Protein AF-A0A158L0B0-F1 (afdb_monomer_lite)

pLDDT: mean 86.24, std 10.77, range [39.31, 94.44]

Organism: NCBI:txid1777135

Radius of gyration: 12.18 Å; chains: 1; bounding box: 24×28×36 Å

Secondary structure (DSSP, 8-state):
-----HHHHHHHHHHHHHSTTSS-HHHHHHHHHHHHHHHHHHH---HHHHHHHHHHHHHHHTT-HHHHHHHHHHHHHHHHHH-

Structure (mmCIF, N/CA/C/O backbone):
data_AF-A0A158L0B0-F1
#
_entry.id   AF-A0A158L0B0-F1
#
loop_
_atom_site.group_PDB
_atom_site.id
_atom_site.type_symbol
_atom_site.label_atom_id
_atom_site.label_alt_id
_atom_site.label_comp_id
_atom_site.label_asym_id
_atom_site.label_entity_id
_atom_site.label_seq_id
_atom_site.pdbx_PDB_ins_code
_atom_site.Cartn_x
_atom_site.Cartn_y
_atom_site.Cartn_z
_atom_site.occupancy
_atom_site.B_iso_or_equiv
_atom_site.auth_seq_id
_atom_site.auth_comp_id
_atom_site.auth_asym_id
_atom_site.auth_atom_id
_atom_site.pdbx_PDB_model_num
ATOM 1 N N . MET A 1 1 ? 11.641 -18.505 -8.935 1.00 39.31 1 MET A N 1
ATOM 2 C CA . MET A 1 1 ? 11.671 -17.138 -8.378 1.00 39.31 1 MET A CA 1
ATOM 3 C C . MET A 1 1 ? 10.222 -16.754 -8.132 1.00 39.31 1 MET A C 1
ATOM 5 O O . MET A 1 1 ? 9.482 -16.633 -9.095 1.00 39.31 1 MET A O 1
ATOM 9 N N . PHE A 1 2 ? 9.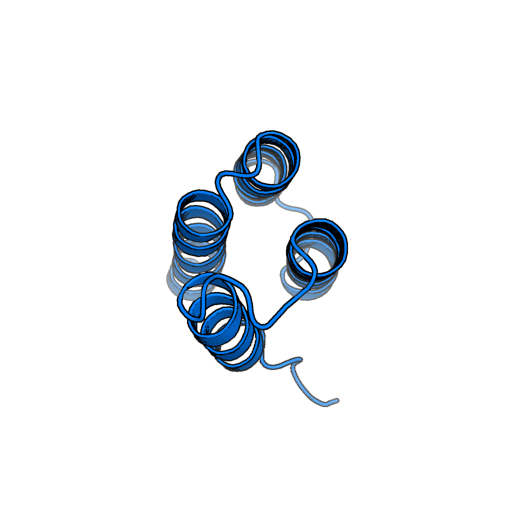767 -16.752 -6.876 1.00 45.16 2 PHE A N 1
ATOM 10 C CA . PHE A 1 2 ? 8.376 -16.411 -6.567 1.00 45.16 2 PHE A CA 1
ATOM 11 C C . PHE A 1 2 ? 8.213 -14.904 -6.769 1.00 45.16 2 PHE A C 1
ATOM 13 O O . PHE A 1 2 ? 8.805 -14.131 -6.016 1.00 45.16 2 PHE A O 1
ATOM 20 N N . ALA A 1 3 ? 7.465 -14.497 -7.797 1.00 58.62 3 ALA A N 1
ATOM 21 C CA . ALA A 1 3 ? 6.949 -13.136 -7.878 1.00 58.62 3 ALA A CA 1
ATOM 22 C C . ALA A 1 3 ? 6.253 -12.848 -6.544 1.00 58.62 3 ALA A C 1
ATOM 24 O O . ALA A 1 3 ? 5.456 -13.660 -6.066 1.00 58.62 3 ALA A O 1
ATOM 25 N N . TYR A 1 4 ? 6.648 -11.777 -5.868 1.00 69.88 4 TYR A N 1
ATOM 26 C CA . TYR A 1 4 ? 6.054 -11.473 -4.579 1.00 69.88 4 TYR A CA 1
ATOM 27 C C . TYR A 1 4 ? 4.648 -10.964 -4.874 1.00 69.88 4 TYR A C 1
ATOM 29 O O . TYR A 1 4 ? 4.477 -10.030 -5.648 1.00 69.88 4 TYR A O 1
ATOM 37 N N . ASP A 1 5 ? 3.640 -11.621 -4.308 1.00 86.06 5 ASP A N 1
ATOM 38 C CA . ASP A 1 5 ? 2.240 -11.291 -4.565 1.00 86.06 5 ASP A CA 1
ATOM 39 C C . ASP A 1 5 ? 1.875 -9.951 -3.902 1.00 86.06 5 ASP A C 1
ATOM 41 O O . ASP A 1 5 ? 1.390 -9.888 -2.766 1.00 86.06 5 ASP A O 1
ATOM 45 N N . LEU A 1 6 ? 2.191 -8.858 -4.603 1.00 86.44 6 LEU A N 1
ATOM 46 C CA . LEU A 1 6 ? 1.959 -7.486 -4.160 1.00 86.44 6 LEU A CA 1
ATOM 47 C C . LEU A 1 6 ? 0.461 -7.219 -3.988 1.00 86.44 6 LEU A C 1
ATOM 49 O O . LEU A 1 6 ? 0.054 -6.648 -2.973 1.00 86.44 6 LEU A O 1
ATOM 53 N N . ARG A 1 7 ? -0.361 -7.697 -4.932 1.00 85.88 7 ARG A N 1
ATOM 54 C CA . ARG A 1 7 ? -1.821 -7.537 -4.913 1.00 85.88 7 ARG A CA 1
ATOM 55 C C . ARG A 1 7 ? -2.448 -8.283 -3.735 1.00 85.88 7 ARG A C 1
ATOM 57 O O . ARG A 1 7 ? -3.215 -7.688 -2.977 1.00 85.88 7 ARG A O 1
ATOM 64 N N . GLY A 1 8 ? -2.082 -9.547 -3.517 1.00 88.81 8 GLY A N 1
ATOM 65 C CA . GLY A 1 8 ? -2.583 -10.327 -2.384 1.00 88.81 8 GLY A CA 1
ATOM 66 C C . GLY A 1 8 ? -2.199 -9.717 -1.036 1.00 88.81 8 GLY A C 1
ATOM 67 O O . GLY A 1 8 ? -3.029 -9.628 -0.129 1.00 88.81 8 GLY A O 1
ATOM 68 N N . ARG A 1 9 ? -0.969 -9.205 -0.898 1.00 90.62 9 ARG A N 1
ATOM 69 C CA . ARG A 1 9 ? -0.548 -8.520 0.337 1.00 90.62 9 ARG A CA 1
ATOM 70 C C . ARG A 1 9 ? -1.246 -7.180 0.546 1.00 90.62 9 ARG A C 1
ATOM 72 O O . ARG A 1 9 ? -1.633 -6.899 1.679 1.00 90.62 9 ARG A O 1
ATOM 79 N N . SER A 1 10 ? -1.453 -6.392 -0.508 1.00 91.81 10 SER A N 1
ATOM 80 C CA . SER A 1 10 ? -2.237 -5.153 -0.425 1.00 91.81 10 SER A CA 1
ATOM 81 C C . SER A 1 10 ? -3.669 -5.431 0.049 1.00 91.81 10 SER A C 1
ATOM 83 O O . SER A 1 10 ? -4.153 -4.793 0.987 1.00 91.81 10 SER A O 1
ATOM 85 N N . ALA A 1 11 ? -4.317 -6.473 -0.487 1.00 91.12 11 ALA A N 1
ATOM 86 C CA . ALA A 1 11 ? -5.656 -6.888 -0.067 1.00 91.12 11 ALA A CA 1
ATOM 87 C C . ALA A 1 11 ? -5.721 -7.279 1.423 1.00 91.12 11 ALA A C 1
ATOM 89 O O . ALA A 1 11 ? -6.623 -6.839 2.140 1.00 91.12 11 ALA A O 1
ATOM 90 N N . VAL A 1 12 ? -4.734 -8.037 1.919 1.00 92.31 12 VAL A N 1
ATOM 91 C CA . VAL A 1 12 ? -4.633 -8.390 3.348 1.00 92.31 12 VAL A CA 1
ATOM 92 C C . VAL A 1 12 ? -4.466 -7.142 4.217 1.00 92.31 12 VAL A C 1
ATOM 94 O O . VAL A 1 12 ? -5.105 -7.028 5.265 1.00 92.31 12 VAL A O 1
ATOM 97 N N . LEU A 1 13 ? -3.629 -6.187 3.802 1.00 92.38 13 LEU A N 1
ATOM 98 C CA . LEU A 1 13 ? -3.450 -4.935 4.538 1.00 92.38 13 LEU A CA 1
ATOM 99 C C . LEU A 1 13 ? -4.717 -4.078 4.527 1.00 92.38 13 LEU A C 1
ATOM 101 O O . LEU A 1 13 ? -5.044 -3.499 5.562 1.00 92.38 13 LEU A O 1
ATOM 105 N N . ARG A 1 14 ? -5.476 -4.060 3.424 1.00 92.88 14 ARG A N 1
ATOM 106 C CA . ARG A 1 14 ? -6.772 -3.368 3.354 1.00 92.88 14 ARG A CA 1
ATOM 107 C C . ARG A 1 14 ? -7.774 -3.980 4.323 1.00 92.88 14 ARG A C 1
ATOM 109 O O . ARG A 1 14 ? -8.405 -3.243 5.076 1.00 92.88 14 ARG A O 1
ATOM 116 N N . GLN A 1 15 ? -7.867 -5.309 4.373 1.00 91.25 15 GLN A N 1
ATOM 117 C CA . GLN A 1 15 ? -8.743 -5.993 5.324 1.00 91.25 15 GLN A CA 1
ATOM 118 C C . GLN A 1 15 ? -8.389 -5.620 6.771 1.00 91.25 15 GLN A C 1
ATOM 120 O O . GLN A 1 15 ? -9.269 -5.271 7.557 1.00 91.25 15 GLN A O 1
ATOM 125 N N . ARG A 1 16 ? -7.097 -5.611 7.117 1.00 90.56 16 ARG A N 1
ATOM 126 C CA . ARG A 1 16 ? -6.641 -5.226 8.461 1.00 90.56 16 ARG A CA 1
ATOM 127 C C . ARG A 1 16 ? -6.876 -3.749 8.773 1.00 90.56 16 ARG A C 1
ATOM 129 O O . ARG A 1 16 ? -7.247 -3.434 9.896 1.00 90.56 16 ARG A O 1
ATOM 136 N N . ALA A 1 17 ? -6.674 -2.861 7.801 1.00 88.31 17 ALA A N 1
ATOM 137 C CA . ALA A 1 17 ? -6.953 -1.436 7.951 1.00 88.31 17 ALA A CA 1
ATOM 138 C C . ALA A 1 17 ? -8.455 -1.161 8.138 1.00 88.31 17 ALA A C 1
ATOM 140 O O . ALA A 1 17 ? -8.804 -0.251 8.877 1.00 88.31 17 ALA A O 1
ATOM 141 N N . SER A 1 18 ? -9.329 -1.968 7.523 1.00 87.19 18 SER A N 1
ATOM 142 C CA . SER A 1 18 ? -10.787 -1.879 7.698 1.00 87.19 18 SER A CA 1
ATOM 143 C C . SER A 1 18 ? -11.304 -2.492 9.006 1.00 87.19 18 SER A C 1
ATOM 145 O O . SER A 1 18 ? -12.379 -2.130 9.473 1.00 87.19 18 SER A O 1
ATOM 147 N N . ALA A 1 19 ? -10.545 -3.404 9.621 1.00 85.56 19 ALA A N 1
ATOM 148 C CA . ALA A 1 19 ? -10.871 -4.022 10.907 1.00 85.56 19 ALA A CA 1
ATOM 149 C C . ALA A 1 19 ? -10.445 -3.116 12.081 1.00 85.56 19 ALA A C 1
ATOM 151 O O . ALA A 1 19 ? -9.655 -3.521 12.943 1.00 85.56 19 ALA A O 1
ATOM 152 N N . GLU A 1 20 ? -10.925 -1.866 12.071 1.00 65.12 20 GLU A N 1
ATOM 153 C CA . GLU A 1 20 ? -10.557 -0.818 13.029 1.00 65.12 20 GLU A CA 1
ATOM 154 C C . GLU A 1 20 ? -10.597 -1.328 14.483 1.00 65.12 20 GLU A C 1
ATOM 156 O O . GLU A 1 20 ? -11.554 -1.962 14.925 1.00 65.12 20 GLU A O 1
ATOM 161 N N . GLY A 1 21 ? -9.515 -1.083 15.230 1.00 68.69 21 GLY A N 1
ATOM 162 C CA . GLY A 1 21 ? -9.373 -1.481 16.637 1.00 68.69 21 GLY A CA 1
ATOM 163 C C . GLY A 1 21 ? -8.762 -2.867 16.890 1.00 68.69 21 GLY A C 1
ATOM 164 O O . GLY A 1 21 ? -8.312 -3.116 18.005 1.00 68.69 21 GLY A O 1
ATOM 165 N N . GLN A 1 22 ? -8.664 -3.748 15.886 1.00 75.12 22 GLN A N 1
ATOM 166 C CA . GLN A 1 22 ? -8.062 -5.085 16.058 1.00 75.12 22 GLN A CA 1
ATOM 167 C C . GLN A 1 22 ? -6.547 -5.115 15.808 1.00 75.12 22 GLN A C 1
ATOM 169 O O . GLN A 1 22 ? -5.849 -6.021 16.267 1.00 75.12 22 GLN A O 1
ATOM 174 N N . PHE A 1 23 ? -6.019 -4.117 15.096 1.00 79.19 23 PHE A N 1
ATOM 175 C CA . PHE A 1 23 ? -4.616 -4.058 14.692 1.00 79.19 23 PHE A CA 1
ATOM 176 C C . PHE A 1 23 ? -3.971 -2.733 15.095 1.00 79.19 23 PHE A C 1
ATOM 178 O O . PHE A 1 23 ? -4.585 -1.668 15.040 1.00 79.19 23 PHE A O 1
ATOM 185 N N . SER A 1 24 ? -2.690 -2.789 15.470 1.00 87.31 24 SER A N 1
ATOM 186 C CA . SER A 1 24 ? -1.906 -1.584 15.742 1.00 87.31 24 SER A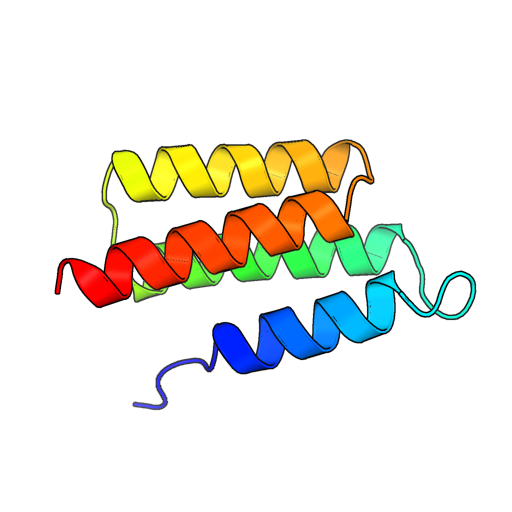 CA 1
ATOM 187 C C . SER A 1 24 ? -1.740 -0.766 14.461 1.00 87.31 24 SER A C 1
ATOM 189 O O . SER A 1 24 ? -1.096 -1.216 13.511 1.0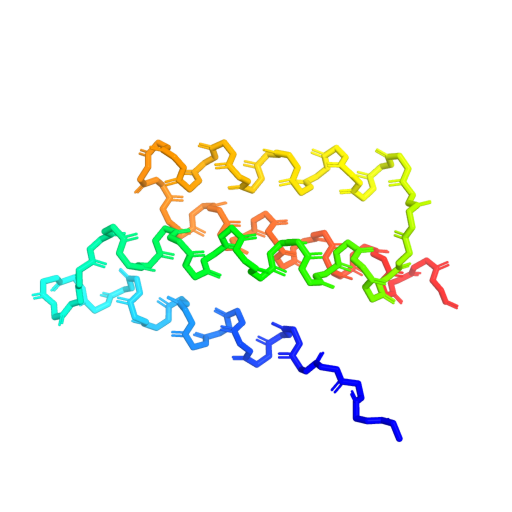0 87.31 24 SER A O 1
ATOM 191 N N . VAL A 1 25 ? -2.272 0.460 14.464 1.00 87.06 25 VAL A N 1
ATOM 192 C CA . VAL A 1 25 ? -2.158 1.430 13.359 1.00 87.06 25 VAL A CA 1
ATOM 193 C C . VAL A 1 25 ? -0.700 1.629 12.943 1.00 87.06 25 VAL A C 1
ATOM 195 O O . VAL A 1 25 ? -0.394 1.658 11.755 1.00 87.06 25 VAL A O 1
ATOM 198 N N . ARG A 1 26 ? 0.216 1.693 13.918 1.00 88.56 26 ARG A N 1
ATOM 199 C 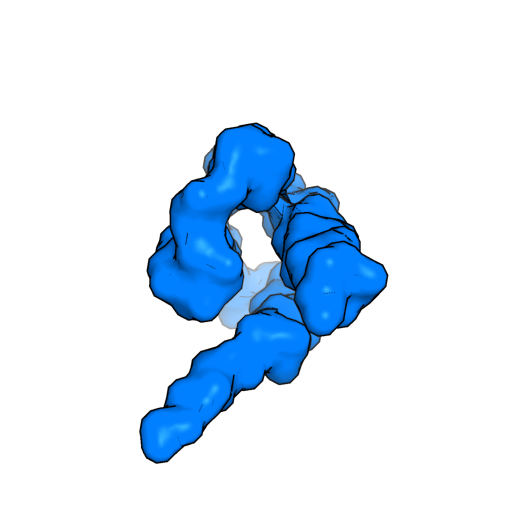CA . ARG A 1 26 ? 1.655 1.835 13.660 1.00 88.56 26 ARG A CA 1
ATOM 200 C C . ARG A 1 26 ? 2.214 0.648 12.876 1.00 88.56 26 ARG A C 1
ATOM 202 O O . ARG A 1 26 ? 2.987 0.838 11.946 1.00 88.56 26 ARG A O 1
ATOM 209 N N . ARG A 1 27 ? 1.799 -0.570 13.226 1.00 90.81 27 ARG A N 1
ATOM 210 C CA . ARG A 1 27 ? 2.254 -1.779 12.533 1.00 90.81 27 ARG A CA 1
ATOM 211 C C . ARG A 1 27 ? 1.718 -1.840 11.103 1.00 90.81 27 ARG A C 1
ATOM 213 O O . ARG A 1 27 ? 2.459 -2.196 10.199 1.00 90.81 27 ARG A O 1
ATOM 220 N N . LEU A 1 28 ? 0.464 -1.435 10.890 1.00 91.50 28 LEU A N 1
ATOM 221 C CA . LEU A 1 28 ? -0.110 -1.344 9.544 1.00 91.50 28 LEU A CA 1
ATOM 222 C C . LEU A 1 28 ? 0.592 -0.299 8.678 1.00 91.50 28 LEU A C 1
ATOM 224 O O . LEU A 1 28 ? 0.853 -0.557 7.509 1.00 91.50 28 LEU A O 1
ATOM 228 N N . GLN A 1 29 ? 0.941 0.853 9.250 1.00 92.88 29 GLN A N 1
ATOM 229 C CA . GLN A 1 29 ? 1.752 1.858 8.569 1.00 92.88 29 GLN A CA 1
ATOM 230 C C . GLN A 1 29 ? 3.104 1.279 8.123 1.00 92.88 29 GLN A C 1
ATOM 232 O O . GLN A 1 29 ? 3.480 1.433 6.963 1.00 92.88 29 GLN A O 1
ATOM 237 N N . GLU A 1 30 ? 3.828 0.614 9.026 1.00 93.19 30 GLU A N 1
ATOM 238 C CA . GLU A 1 30 ? 5.128 -0.001 8.726 1.00 93.19 30 GLU A CA 1
ATOM 239 C C . GLU A 1 30 ? 5.008 -1.082 7.636 1.00 93.19 30 GLU A C 1
ATOM 241 O O . GLU A 1 30 ? 5.837 -1.135 6.726 1.00 93.19 30 GLU A O 1
ATOM 246 N N . ASP A 1 31 ? 3.949 -1.897 7.679 1.00 94.19 31 ASP A N 1
ATOM 247 C CA . ASP A 1 31 ? 3.682 -2.921 6.668 1.00 94.19 31 ASP A CA 1
ATOM 248 C C . ASP A 1 31 ? 3.379 -2.311 5.283 1.00 94.19 31 ASP A C 1
ATOM 250 O O . ASP A 1 31 ? 3.865 -2.826 4.275 1.00 94.19 31 ASP A O 1
ATOM 254 N N . ILE A 1 32 ? 2.624 -1.205 5.214 1.00 94.25 32 ILE A N 1
ATOM 255 C CA . ILE A 1 32 ? 2.327 -0.495 3.954 1.00 94.25 32 ILE A CA 1
ATOM 256 C C . ILE A 1 32 ? 3.600 0.104 3.351 1.00 94.25 32 ILE A C 1
ATOM 258 O O . ILE A 1 32 ? 3.847 -0.061 2.157 1.00 94.25 32 ILE A O 1
ATOM 262 N N . VAL A 1 33 ? 4.430 0.767 4.165 1.00 94.19 33 VAL A N 1
ATOM 263 C CA . VAL A 1 33 ? 5.707 1.342 3.706 1.00 94.19 33 VAL A CA 1
ATOM 264 C C . VAL A 1 33 ? 6.621 0.245 3.169 1.00 94.19 33 VAL A C 1
ATOM 266 O O . VAL A 1 33 ? 7.134 0.357 2.059 1.00 94.19 33 VAL A O 1
ATOM 269 N N . ARG A 1 34 ? 6.750 -0.864 3.906 1.00 94.31 34 ARG A N 1
ATOM 270 C CA . ARG A 1 34 ? 7.545 -2.011 3.462 1.00 94.31 34 ARG A CA 1
ATOM 271 C C . ARG A 1 34 ? 7.023 -2.596 2.151 1.00 94.31 34 ARG A C 1
ATOM 273 O O . ARG A 1 34 ? 7.816 -3.024 1.317 1.00 94.31 34 ARG A O 1
ATOM 280 N N . LEU A 1 35 ? 5.704 -2.650 1.967 1.00 93.88 35 LEU A N 1
ATOM 281 C CA . LEU A 1 35 ? 5.117 -3.150 0.728 1.00 93.88 35 LEU A CA 1
ATOM 282 C C . LEU A 1 35 ? 5.429 -2.228 -0.460 1.00 93.88 35 LEU A C 1
ATOM 284 O O . LEU A 1 35 ? 5.733 -2.738 -1.535 1.00 93.88 35 LEU A O 1
ATOM 288 N N . ALA A 1 36 ? 5.428 -0.908 -0.254 1.00 92.88 36 ALA A N 1
ATOM 289 C CA . ALA A 1 36 ? 5.859 0.056 -1.263 1.00 92.88 36 ALA A CA 1
ATOM 290 C C . ALA A 1 36 ? 7.339 -0.134 -1.641 1.00 92.88 36 ALA A C 1
ATOM 292 O O . ALA A 1 36 ? 7.658 -0.199 -2.823 1.00 92.88 36 ALA A O 1
ATOM 293 N N . ASP A 1 37 ? 8.233 -0.313 -0.664 1.00 92.19 37 ASP A N 1
ATOM 294 C CA . ASP A 1 37 ? 9.663 -0.544 -0.930 1.00 92.19 37 ASP A CA 1
ATOM 295 C C . ASP A 1 37 ? 9.903 -1.842 -1.719 1.00 92.19 37 ASP A C 1
ATOM 297 O O . ASP A 1 37 ? 10.746 -1.904 -2.614 1.00 92.19 37 ASP A O 1
ATOM 301 N N . ILE A 1 38 ? 9.135 -2.893 -1.419 1.00 92.00 38 ILE A N 1
ATOM 302 C CA . ILE A 1 38 ? 9.217 -4.157 -2.157 1.00 92.00 38 ILE A CA 1
ATOM 303 C C . ILE A 1 38 ? 8.657 -3.995 -3.572 1.00 92.00 38 ILE A C 1
ATOM 305 O O . ILE A 1 38 ? 9.255 -4.525 -4.505 1.00 92.00 38 ILE A O 1
ATOM 309 N N . ALA A 1 39 ? 7.560 -3.253 -3.750 1.00 89.38 39 ALA A N 1
ATOM 310 C CA . ALA A 1 39 ? 7.026 -2.947 -5.076 1.00 89.38 39 ALA A CA 1
ATOM 311 C C . ALA A 1 39 ? 8.065 -2.212 -5.937 1.00 89.38 39 ALA A C 1
ATOM 313 O O . ALA A 1 39 ? 8.309 -2.619 -7.068 1.00 89.38 39 ALA A O 1
ATOM 314 N N . GLU A 1 40 ? 8.739 -1.205 -5.377 1.00 89.88 40 GLU A N 1
ATOM 315 C CA . GLU A 1 40 ? 9.826 -0.476 -6.044 1.00 89.88 40 GLU A CA 1
ATOM 316 C C . GLU A 1 40 ? 10.977 -1.398 -6.456 1.00 89.88 40 GLU A C 1
ATOM 318 O O . GLU A 1 40 ? 11.470 -1.341 -7.580 1.00 89.88 40 GLU A O 1
ATOM 323 N N . HIS A 1 41 ? 11.388 -2.293 -5.557 1.00 88.31 41 HIS A N 1
ATOM 324 C CA . HIS A 1 41 ? 12.470 -3.228 -5.838 1.00 88.31 41 HIS A CA 1
ATOM 325 C C . HIS A 1 41 ? 12.102 -4.255 -6.920 1.00 88.31 41 HIS A C 1
ATOM 327 O O . HIS A 1 41 ? 12.961 -4.646 -7.708 1.00 88.31 41 HIS A O 1
ATOM 333 N N . GLN A 1 42 ? 10.846 -4.711 -6.958 1.00 86.06 42 GLN A N 1
ATOM 334 C CA . GLN A 1 42 ? 10.408 -5.760 -7.884 1.00 86.06 42 GLN A CA 1
ATOM 335 C C . GLN A 1 42 ? 10.021 -5.260 -9.267 1.00 86.06 42 GLN A C 1
ATOM 337 O O . GLN A 1 42 ? 10.300 -5.941 -10.250 1.00 86.06 42 GLN A O 1
ATOM 342 N N . LEU A 1 43 ? 9.363 -4.107 -9.336 1.00 83.81 43 LEU A N 1
ATOM 343 C CA . LEU A 1 43 ? 8.921 -3.512 -10.595 1.00 83.81 43 LEU A CA 1
ATOM 344 C C . LEU A 1 43 ? 10.048 -2.714 -11.271 1.00 83.81 43 LEU A C 1
ATOM 346 O O . LEU A 1 43 ? 9.947 -2.386 -12.448 1.00 83.81 43 LEU A O 1
ATOM 350 N N . GLY A 1 44 ? 11.145 -2.465 -10.550 1.00 81.19 44 GLY A N 1
ATOM 351 C CA . GLY A 1 44 ? 12.297 -1.717 -11.034 1.00 81.19 44 GLY A CA 1
ATOM 352 C C . GLY A 1 44 ? 12.182 -0.223 -10.747 1.00 81.19 44 GLY A C 1
ATOM 353 O O . GLY A 1 44 ? 11.121 0.301 -10.409 1.00 81.19 44 GLY A O 1
ATOM 354 N N . PHE A 1 45 ? 13.309 0.480 -10.859 1.00 77.06 45 PHE A N 1
ATOM 355 C CA . PHE A 1 45 ? 13.338 1.919 -10.628 1.00 77.06 45 PHE A CA 1
ATOM 356 C C . PHE A 1 45 ? 12.839 2.668 -11.866 1.00 77.06 45 PHE A C 1
ATOM 358 O O . PHE A 1 45 ? 13.580 2.861 -12.829 1.00 77.06 45 PHE A O 1
ATOM 365 N N . ASP A 1 46 ? 11.588 3.111 -11.805 1.00 83.50 46 ASP A N 1
ATOM 366 C CA . ASP A 1 46 ? 10.992 4.066 -12.734 1.00 83.50 46 ASP A CA 1
ATOM 367 C C . ASP A 1 46 ? 10.626 5.365 -11.975 1.00 83.50 46 ASP A C 1
ATOM 369 O O . ASP A 1 46 ? 10.045 5.286 -10.888 1.00 83.50 46 ASP A O 1
ATOM 373 N N . PRO A 1 47 ? 10.949 6.572 -12.485 1.00 85.44 47 PRO A N 1
ATOM 374 C CA . PRO A 1 47 ? 10.672 7.834 -11.788 1.00 85.44 47 PRO A CA 1
ATOM 375 C C . PRO A 1 47 ? 9.187 8.083 -11.491 1.00 85.44 47 PRO A C 1
ATOM 377 O O . PRO A 1 47 ? 8.850 8.735 -10.494 1.00 85.44 47 PRO A O 1
ATOM 380 N N . MET A 1 48 ? 8.291 7.583 -12.344 1.00 87.50 48 MET A N 1
ATOM 381 C CA . MET A 1 48 ? 6.849 7.712 -12.165 1.00 87.50 48 MET A CA 1
ATOM 382 C C . MET A 1 48 ? 6.371 6.750 -11.075 1.00 87.50 48 MET A C 1
ATOM 384 O O . MET A 1 48 ? 5.655 7.172 -10.165 1.00 87.50 48 MET A O 1
ATOM 388 N N . LEU A 1 49 ? 6.840 5.498 -11.087 1.00 87.75 49 LEU A N 1
ATOM 389 C CA . LEU A 1 49 ? 6.611 4.546 -9.999 1.00 87.75 49 LEU A CA 1
ATOM 390 C C . LEU A 1 49 ? 7.148 5.079 -8.662 1.00 87.75 49 LEU A C 1
ATOM 392 O O . LEU A 1 49 ? 6.411 5.100 -7.677 1.00 87.75 49 LEU A O 1
ATOM 396 N N . HIS A 1 50 ? 8.389 5.569 -8.630 1.00 90.00 50 HIS A N 1
ATOM 397 C CA . HIS A 1 50 ? 9.007 6.146 -7.433 1.00 90.00 50 HIS A CA 1
ATOM 398 C C . HIS A 1 50 ? 8.145 7.273 -6.847 1.00 90.00 50 HIS A C 1
ATOM 400 O O . HIS A 1 50 ? 7.872 7.307 -5.644 1.00 90.00 50 HIS A O 1
ATOM 406 N N . SER A 1 51 ? 7.648 8.163 -7.712 1.00 90.81 51 SER A N 1
ATOM 407 C CA . SER A 1 51 ? 6.775 9.273 -7.321 1.00 90.81 51 SER A CA 1
ATOM 408 C C . SER A 1 51 ? 5.446 8.783 -6.736 1.00 90.81 51 SER A C 1
ATOM 410 O O . SER A 1 51 ? 5.010 9.278 -5.695 1.00 90.81 51 SER A O 1
ATOM 412 N N . HIS A 1 52 ? 4.818 7.770 -7.339 1.00 91.69 52 HIS A N 1
ATOM 413 C CA . HIS A 1 52 ? 3.600 7.169 -6.791 1.00 91.69 52 HIS A CA 1
ATOM 414 C C . HIS A 1 52 ? 3.840 6.500 -5.432 1.00 91.69 52 HIS A C 1
ATOM 416 O O . HIS A 1 52 ? 3.065 6.698 -4.493 1.00 91.69 52 HIS A O 1
ATOM 422 N N . LEU A 1 53 ? 4.938 5.758 -5.284 1.00 92.75 53 LEU A N 1
ATOM 423 C CA . LEU A 1 53 ? 5.284 5.090 -4.030 1.00 92.75 53 LEU A CA 1
ATOM 424 C C . LEU A 1 53 ? 5.673 6.090 -2.929 1.00 92.75 53 LEU A C 1
ATOM 426 O O . LEU A 1 53 ? 5.396 5.850 -1.754 1.00 92.75 53 LEU A O 1
ATOM 430 N N . ALA A 1 54 ? 6.227 7.256 -3.272 1.00 93.25 54 ALA A N 1
ATOM 431 C CA . ALA A 1 54 ? 6.424 8.350 -2.319 1.00 93.25 54 ALA A CA 1
ATOM 432 C C . ALA A 1 54 ? 5.089 8.864 -1.740 1.00 93.25 54 ALA A C 1
ATOM 434 O O . ALA A 1 54 ? 4.986 9.087 -0.529 1.00 93.25 54 ALA A O 1
ATOM 435 N N . VAL A 1 55 ? 4.039 8.971 -2.565 1.00 93.44 55 VAL A N 1
ATOM 436 C CA . VAL A 1 55 ? 2.684 9.334 -2.104 1.00 93.44 55 VAL A CA 1
ATOM 437 C C . VAL A 1 55 ? 2.110 8.265 -1.171 1.00 93.44 55 VAL A C 1
ATOM 439 O O . VAL A 1 55 ? 1.527 8.610 -0.141 1.00 93.44 55 VAL A O 1
ATOM 442 N N . VAL A 1 56 ? 2.314 6.977 -1.473 1.00 94.00 56 VAL A N 1
ATOM 443 C CA . VAL A 1 56 ? 1.918 5.865 -0.586 1.00 94.00 56 VAL A CA 1
ATOM 444 C C . VAL A 1 56 ? 2.563 6.019 0.794 1.00 94.00 56 VAL A C 1
ATOM 446 O O . VAL A 1 56 ? 1.862 5.996 1.809 1.00 94.00 56 VAL A O 1
ATOM 449 N N . ARG A 1 57 ? 3.884 6.238 0.843 1.00 93.50 57 ARG A N 1
ATOM 450 C CA . ARG A 1 57 ? 4.642 6.411 2.095 1.00 93.50 57 ARG A CA 1
ATOM 451 C C . ARG A 1 57 ? 4.146 7.621 2.894 1.00 93.50 57 ARG A C 1
ATOM 453 O O . ARG A 1 57 ? 3.901 7.499 4.093 1.00 93.50 57 ARG A O 1
ATOM 460 N N . SER A 1 58 ? 3.933 8.758 2.231 1.00 94.44 58 SER A N 1
ATOM 461 C CA . SER A 1 58 ? 3.403 9.977 2.859 1.00 94.44 58 SER A CA 1
ATOM 462 C C . SER A 1 58 ? 2.015 9.749 3.474 1.00 94.44 58 SER A C 1
ATOM 464 O O . SER A 1 58 ? 1.807 10.030 4.654 1.00 94.44 58 SER A O 1
ATOM 466 N N . ARG A 1 59 ? 1.083 9.138 2.733 1.00 91.94 59 ARG A N 1
ATOM 467 C CA . ARG A 1 59 ? -0.272 8.846 3.235 1.00 91.94 59 ARG A CA 1
ATOM 468 C C . ARG A 1 59 ? -0.274 7.844 4.386 1.00 91.94 59 ARG A C 1
ATOM 470 O O . ARG A 1 59 ? -1.058 7.990 5.325 1.00 91.94 59 ARG A O 1
ATOM 477 N N . ALA A 1 60 ? 0.616 6.853 4.346 1.00 91.19 60 ALA A N 1
ATOM 478 C CA . ALA A 1 60 ? 0.798 5.923 5.453 1.00 91.19 60 ALA A CA 1
ATOM 479 C C . ALA A 1 60 ? 1.266 6.656 6.725 1.00 91.19 60 ALA A C 1
ATOM 481 O O . ALA A 1 60 ? 0.747 6.383 7.808 1.00 91.19 60 ALA A O 1
ATOM 482 N N . MET A 1 61 ? 2.180 7.630 6.603 1.00 90.44 61 MET A N 1
ATOM 483 C CA . MET A 1 61 ? 2.629 8.472 7.724 1.00 90.44 61 MET A CA 1
ATOM 484 C C . MET A 1 61 ? 1.522 9.373 8.285 1.00 90.44 61 MET A C 1
ATOM 486 O O . MET A 1 61 ? 1.433 9.547 9.499 1.00 90.44 61 MET A O 1
ATOM 490 N N . GLU A 1 62 ? 0.628 9.874 7.433 1.00 92.12 62 GLU A N 1
ATOM 491 C CA . GLU A 1 62 ? -0.577 10.614 7.840 1.00 92.12 62 GLU A CA 1
ATOM 492 C C . GLU A 1 62 ? -1.668 9.720 8.462 1.00 92.12 62 GLU A C 1
ATOM 494 O O . GLU A 1 62 ? -2.758 10.197 8.775 1.00 92.12 62 GLU A O 1
ATOM 499 N N . ARG A 1 63 ? -1.405 8.414 8.636 1.00 87.06 63 ARG A N 1
ATOM 500 C CA . ARG A 1 63 ? -2.365 7.392 9.096 1.00 87.06 63 ARG A CA 1
ATOM 501 C C . ARG A 1 63 ? -3.589 7.243 8.191 1.00 87.06 63 ARG A C 1
ATOM 503 O O . ARG A 1 63 ? -4.591 6.650 8.587 1.00 87.06 63 ARG A O 1
ATOM 510 N N . ARG A 1 64 ? -3.503 7.706 6.945 1.00 90.94 64 ARG A N 1
ATOM 511 C CA . ARG A 1 64 ? -4.524 7.509 5.911 1.00 90.94 64 ARG A CA 1
ATOM 512 C C . ARG A 1 64 ? -4.302 6.159 5.225 1.00 90.94 64 ARG A C 1
ATOM 514 O O . ARG A 1 64 ? -4.012 6.097 4.035 1.00 90.94 64 ARG A O 1
ATOM 521 N N . LEU A 1 65 ? -4.401 5.074 5.999 1.00 91.38 65 LEU A N 1
ATOM 522 C CA . LEU A 1 65 ? -3.966 3.727 5.595 1.00 91.38 65 LEU A CA 1
ATOM 523 C C . LEU A 1 65 ? -4.700 3.203 4.352 1.00 91.38 65 LEU A C 1
ATOM 525 O O . LEU A 1 65 ? -4.057 2.728 3.422 1.00 91.38 65 LEU A O 1
ATOM 529 N N . LEU A 1 66 ? -6.029 3.333 4.306 1.00 92.12 66 LEU A N 1
ATOM 530 C CA . LEU A 1 66 ? -6.825 2.910 3.145 1.00 92.12 66 LEU A CA 1
ATOM 531 C C . LEU A 1 66 ? -6.446 3.705 1.890 1.00 92.12 66 LEU A C 1
ATOM 533 O O . LEU A 1 66 ? -6.181 3.118 0.849 1.00 92.12 66 LEU A O 1
ATOM 537 N N . ALA A 1 67 ? -6.294 5.023 2.025 1.00 92.81 67 ALA A N 1
ATOM 5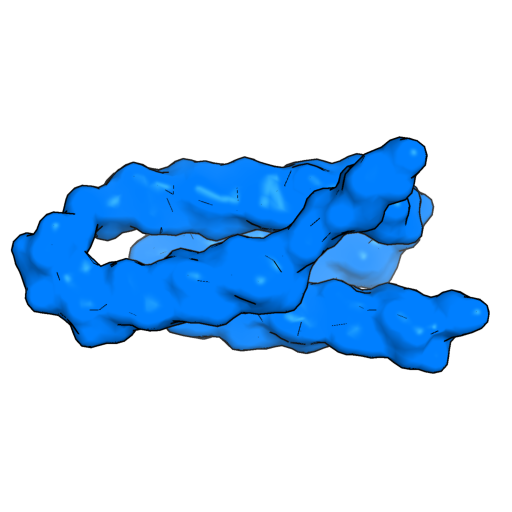38 C CA . ALA A 1 67 ? -5.897 5.891 0.922 1.00 92.81 67 ALA A CA 1
ATOM 539 C C . ALA A 1 67 ? -4.452 5.643 0.451 1.00 92.81 67 ALA A C 1
ATOM 541 O O . ALA A 1 67 ? -4.130 5.921 -0.703 1.00 92.81 67 ALA A O 1
ATOM 542 N N . ALA A 1 68 ? -3.568 5.168 1.336 1.00 93.44 68 ALA A N 1
ATOM 543 C CA . ALA A 1 68 ? -2.224 4.729 0.975 1.00 93.44 68 ALA A CA 1
ATOM 544 C C . ALA A 1 68 ? -2.269 3.424 0.166 1.00 93.44 68 ALA A C 1
ATOM 546 O O . ALA A 1 68 ? -1.566 3.303 -0.833 1.00 93.44 68 ALA A O 1
ATOM 547 N N . LEU A 1 69 ? -3.132 2.482 0.556 1.00 93.12 69 LEU A N 1
ATOM 548 C CA . LEU A 1 69 ? -3.345 1.223 -0.162 1.00 93.12 69 LEU A CA 1
ATOM 549 C C . LEU A 1 69 ? -3.998 1.436 -1.534 1.00 93.12 69 LEU A C 1
ATOM 551 O O . LEU A 1 69 ? -3.558 0.828 -2.501 1.00 93.12 69 LEU A O 1
ATOM 555 N N . ASP A 1 70 ? -4.965 2.352 -1.653 1.00 93.81 70 ASP A N 1
ATOM 556 C CA . ASP A 1 70 ? -5.546 2.737 -2.949 1.00 93.81 70 ASP A CA 1
ATOM 557 C C . ASP A 1 70 ? -4.466 3.256 -3.915 1.00 93.81 70 ASP A C 1
ATOM 559 O O . ASP A 1 70 ? -4.414 2.864 -5.082 1.00 93.81 70 ASP A O 1
ATOM 563 N N . CYS A 1 71 ? -3.566 4.118 -3.424 1.00 92.88 71 CYS A N 1
ATOM 564 C CA . CYS A 1 71 ? -2.447 4.630 -4.217 1.00 92.88 71 CYS A CA 1
ATOM 565 C C . CYS A 1 71 ? -1.454 3.528 -4.607 1.00 92.88 71 CYS A C 1
ATOM 567 O O . CYS A 1 71 ? -0.922 3.554 -5.714 1.00 92.88 71 CYS A O 1
ATOM 569 N N . LEU A 1 72 ? -1.206 2.569 -3.713 1.00 92.56 72 LEU A N 1
ATOM 570 C CA . LEU A 1 72 ? -0.302 1.455 -3.973 1.00 92.56 72 LEU A CA 1
ATOM 571 C C . LEU A 1 72 ? -0.858 0.526 -5.057 1.00 92.56 72 LEU A C 1
ATOM 573 O O . LEU A 1 72 ? -0.134 0.174 -5.985 1.00 92.56 72 LEU A O 1
ATOM 577 N N . ASP A 1 73 ? -2.142 0.179 -4.976 1.00 91.94 73 ASP A N 1
ATOM 578 C CA . ASP A 1 73 ? -2.808 -0.652 -5.982 1.00 91.94 73 ASP A CA 1
ATOM 579 C C . ASP A 1 73 ? -2.791 0.019 -7.359 1.00 91.94 73 ASP A C 1
ATOM 581 O O . ASP A 1 73 ? -2.510 -0.633 -8.365 1.00 91.94 73 ASP A O 1
ATOM 585 N N . ALA A 1 74 ? -3.035 1.334 -7.407 1.00 90.69 74 ALA A N 1
ATOM 586 C CA . ALA A 1 74 ? -2.966 2.106 -8.643 1.00 90.69 74 ALA A CA 1
ATOM 587 C C . ALA A 1 74 ? -1.553 2.102 -9.249 1.00 90.69 74 ALA A C 1
ATOM 589 O O . ALA A 1 74 ? -1.409 1.922 -10.458 1.00 90.69 74 ALA A O 1
ATOM 590 N N . ALA A 1 75 ? -0.517 2.255 -8.417 1.00 89.56 75 ALA A N 1
ATOM 591 C CA . ALA A 1 75 ? 0.876 2.222 -8.857 1.00 89.56 75 ALA A CA 1
ATOM 592 C C . ALA A 1 75 ? 1.256 0.856 -9.451 1.00 89.56 75 ALA A C 1
ATOM 594 O O . ALA A 1 75 ? 1.829 0.791 -10.538 1.00 89.56 75 ALA A O 1
ATOM 595 N N . ILE A 1 76 ? 0.875 -0.233 -8.774 1.00 86.81 76 ILE A N 1
ATOM 596 C CA . ILE A 1 76 ? 1.105 -1.604 -9.251 1.00 86.81 76 ILE A CA 1
ATOM 597 C C . ILE A 1 76 ? 0.378 -1.828 -10.583 1.00 86.81 76 ILE A C 1
ATOM 599 O O . ILE A 1 76 ? 0.987 -2.290 -11.544 1.00 86.81 76 ILE A O 1
ATOM 603 N N . HIS A 1 77 ? -0.900 -1.446 -10.669 1.00 86.12 77 HIS A N 1
ATOM 604 C CA . HIS A 1 77 ? -1.703 -1.625 -11.878 1.00 86.12 77 HIS A CA 1
ATOM 605 C C . HIS A 1 77 ? -1.146 -0.850 -13.080 1.00 86.12 77 HIS A C 1
ATOM 607 O O . HIS A 1 77 ? -1.156 -1.362 -14.199 1.00 86.12 77 HIS A O 1
ATOM 613 N N . GLN A 1 78 ? -0.669 0.383 -12.877 1.00 84.06 78 GLN A N 1
ATOM 614 C CA . GLN A 1 78 ? -0.058 1.174 -13.949 1.00 84.06 78 GLN A CA 1
ATOM 615 C C . GLN 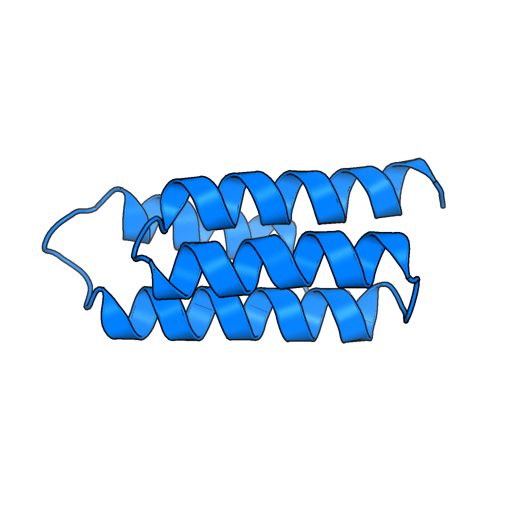A 1 78 ? 1.240 0.542 -14.460 1.00 84.06 78 GLN A C 1
ATOM 617 O O . GLN A 1 78 ? 1.423 0.465 -15.671 1.00 84.06 78 GLN A O 1
ATOM 622 N N . CYS A 1 79 ? 2.101 0.039 -13.570 1.00 79.88 79 CYS A N 1
ATOM 623 C CA . CYS A 1 79 ? 3.309 -0.680 -13.982 1.00 79.88 79 CYS A CA 1
ATOM 624 C C . CYS A 1 79 ? 2.985 -1.958 -14.763 1.00 79.88 79 CYS A C 1
ATOM 626 O O . CYS A 1 79 ? 3.585 -2.197 -15.804 1.00 79.88 79 CYS A O 1
ATOM 628 N N . GLU A 1 80 ? 2.012 -2.750 -14.306 1.00 76.69 80 GLU A N 1
ATOM 629 C CA . GLU A 1 80 ? 1.588 -3.972 -15.004 1.00 76.69 80 GLU A CA 1
ATOM 630 C C . GLU A 1 80 ? 0.900 -3.694 -16.350 1.00 76.69 80 GLU A C 1
ATOM 632 O O . GLU A 1 80 ? 0.922 -4.550 -17.222 1.00 76.69 80 GLU A O 1
ATOM 637 N N . SER A 1 81 ? 0.285 -2.519 -16.533 1.00 75.00 81 SER A N 1
ATOM 638 C CA . SER A 1 81 ? -0.372 -2.143 -17.798 1.00 75.00 81 SER A CA 1
ATOM 639 C C . SER A 1 81 ? 0.599 -1.594 -18.851 1.00 75.00 81 SER A C 1
ATOM 641 O O . SER A 1 81 ? 0.242 -1.521 -20.024 1.00 75.00 81 SER A O 1
ATOM 643 N N . HIS A 1 82 ? 1.789 -1.145 -18.438 1.00 62.44 82 HIS A N 1
ATOM 644 C CA . HIS A 1 82 ? 2.821 -0.578 -19.316 1.00 62.44 82 HIS A CA 1
ATOM 645 C C . HIS A 1 82 ? 3.948 -1.570 -19.665 1.00 62.44 82 HIS A C 1
ATOM 647 O O . HIS A 1 82 ? 4.836 -1.215 -20.441 1.00 62.44 82 HIS A O 1
ATOM 653 N N . HIS A 1 83 ? 3.917 -2.780 -19.100 1.00 54.06 83 HIS A N 1
ATOM 654 C CA . HIS A 1 83 ? 4.813 -3.905 -19.399 1.00 54.06 83 HIS A CA 1
ATOM 655 C C . HIS A 1 83 ? 4.124 -4.928 -20.308 1.00 54.06 83 HIS A C 1
ATOM 657 O O . HIS A 1 83 ? 4.843 -5.543 -21.128 1.00 54.06 83 HIS A O 1
#

Sequence (83 aa):
MFAYDLRGRSAVLRQRASAEGQFSVRRLQEDIVRLADIAEHQLGFDPMLHSHLAVVRSRAMERRLLAALDCLDAAIHQCESHH

Foldseek 3Di:
DDPDPLVVLLVVLLVVLVVPPPDDLVVSLVSQLVSLVVLCVRLDDDPVLVVLSVVLNVCSVVSVNNVSSVSSVVSSVVSVVVD